Protein AF-A0A1U7WC46-F1 (afdb_monomer)

Radius of gyration: 17.68 Å; Cα contacts (8 Å, |Δi|>4): 169; chains: 1; bounding box: 45×24×46 Å

Solvent-accessible surface area (backbone atoms only — not comparable to full-atom values): 8248 Å² total; per-residue (Å²): 89,54,61,95,77,61,87,68,57,77,77,57,30,62,58,40,52,53,53,44,52,53,51,52,52,39,57,75,72,66,52,89,40,64,48,75,21,50,56,38,46,29,80,69,43,54,44,15,61,72,40,86,97,46,87,43,60,70,86,55,58,44,77,34,68,39,89,21,70,67,72,46,40,54,33,51,63,69,59,48,52,53,57,53,60,64,42,71,84,34,78,88,35,62,74,33,74,48,72,63,72,59,73,92,36,53,40,23,52,52,57,52,50,53,53,49,27,63,74,71,75,47,85,58,49,78,44,67,44,49,60,72,55,53,54,50,56,59,75,71,110

InterPro domains:
  IPR008030 NmrA-like domain [PF05368] (2-138)
  IPR036291 NAD(P)-binding domain superfamily [SSF51735] (6-136)
  IPR050608 NmrA-type oxidoreductase, Isoflavone reductase subfamily [PTHR43349] (1-139)

Foldseek 3Di:
DDLVPDDDDPPVVVVSVVVVVVVVVCVVVVHKDFAEDEWAECVPCVQQVVAPPGRHPDDAADEAEAPQAQWTFYDYPVVSVVVVVVLPPPPVRTVYYDYPHDPVRTDTSVRVQVVVCVVNVHHYHYHYDHPVRVVVVNVVD

Organism: Nicotiana sylvestris (NCBI:txid4096)

Nearest PDB structures (foldseek):
  2gas-assembly2_B  TM=9.900E-01  e=6.727E-17  Medicago sativa
  1qyc-assembly1_B  TM=9.797E-01  e=9.310E-17  Pinus taeda
  7csb-assembly1_D  TM=9.293E-01  e=3.136E-13  Arabidopsis thaliana
  7cse-assembly3_C  TM=9.352E-01  e=4.943E-13  Arabidopsis thaliana
  7csh-assembly1_A-2  TM=9.272E-01  e=8.870E-13  Arabidopsis thaliana

pLDDT: mean 96.05, std 4.16, range [59.84, 98.75]

Mean predicted aligned error: 3.06 Å

Structure (mmCIF, N/CA/C/O backbone):
data_AF-A0A1U7WC46-F1
#
_entry.id   AF-A0A1U7WC46-F1
#
loop_
_atom_site.group_PDB
_atom_site.id
_atom_site.type_symbol
_atom_site.label_atom_id
_atom_site.label_alt_id
_atom_site.label_comp_id
_atom_site.label_asym_id
_atom_site.label_entity_id
_atom_site.label_seq_id
_atom_site.pdbx_PDB_ins_code
_atom_site.Cartn_x
_atom_site.Cartn_y
_atom_site.Cartn_z
_atom_site.occupancy
_atom_site.B_iso_or_equiv
_atom_site.auth_seq_id
_atom_site.auth_comp_id
_atom_site.auth_asym_id
_atom_site.auth_atom_id
_atom_site.pdbx_PDB_model_num
ATOM 1 N N . MET A 1 1 ? 4.842 -0.725 -3.630 1.00 83.31 1 MET A N 1
ATOM 2 C CA . MET A 1 1 ? 5.738 0.242 -2.971 1.00 83.31 1 MET A CA 1
ATOM 3 C C . MET A 1 1 ? 6.842 0.642 -3.929 1.00 83.31 1 MET A C 1
ATOM 5 O O . MET A 1 1 ? 7.456 -0.218 -4.558 1.00 83.31 1 MET A O 1
ATOM 9 N N . ASP A 1 2 ? 7.081 1.941 -4.029 1.00 92.38 2 ASP A N 1
ATOM 10 C CA . ASP A 1 2 ? 8.172 2.510 -4.804 1.00 92.38 2 ASP A CA 1
ATOM 11 C C . ASP A 1 2 ? 9.426 2.657 -3.938 1.00 92.38 2 ASP A C 1
ATOM 13 O O . ASP A 1 2 ? 9.418 3.412 -2.968 1.00 92.38 2 ASP A O 1
ATOM 17 N N . VAL A 1 3 ? 10.482 1.918 -4.278 1.00 93.69 3 VAL A N 1
ATOM 18 C CA . VAL A 1 3 ? 11.708 1.834 -3.465 1.00 93.69 3 VAL A CA 1
ATOM 19 C C . VAL A 1 3 ? 12.454 3.162 -3.388 1.00 93.69 3 VAL A C 1
ATOM 21 O O . VAL A 1 3 ? 13.078 3.446 -2.377 1.00 93.69 3 VAL A O 1
ATOM 24 N N . ASP A 1 4 ? 12.319 4.009 -4.410 1.00 93.62 4 ASP A N 1
ATOM 25 C CA . ASP A 1 4 ? 12.987 5.312 -4.480 1.00 93.62 4 ASP A CA 1
ATOM 26 C C . ASP A 1 4 ? 12.273 6.388 -3.635 1.00 93.62 4 ASP A C 1
ATOM 28 O O . ASP A 1 4 ? 12.775 7.499 -3.470 1.00 93.62 4 ASP A O 1
ATOM 32 N N . LYS A 1 5 ? 11.077 6.077 -3.111 1.00 92.44 5 LYS A N 1
ATOM 33 C CA . LYS A 1 5 ? 10.247 6.976 -2.287 1.00 92.44 5 LYS A CA 1
ATOM 34 C C . LYS A 1 5 ? 9.957 6.421 -0.893 1.00 92.44 5 LYS A C 1
ATOM 36 O O . LYS A 1 5 ? 9.249 7.063 -0.120 1.00 92.44 5 LYS A O 1
ATOM 41 N N . ALA A 1 6 ? 10.434 5.218 -0.591 1.00 90.50 6 ALA A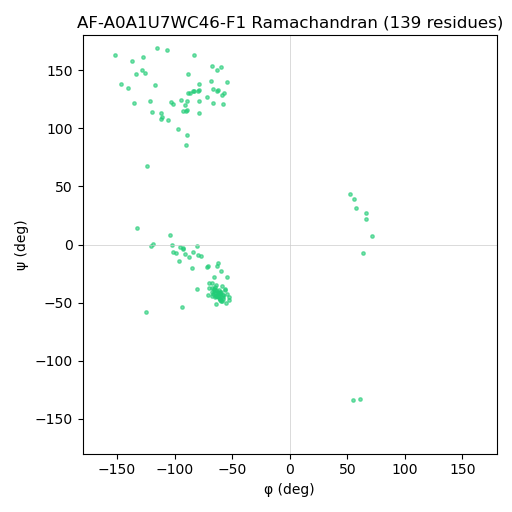 N 1
ATOM 42 C CA . ALA A 1 6 ? 10.155 4.551 0.667 1.00 90.50 6 ALA A CA 1
ATOM 43 C C . ALA A 1 6 ? 11.044 5.118 1.785 1.00 90.50 6 ALA A C 1
ATOM 45 O O . ALA A 1 6 ? 12.254 5.245 1.617 1.00 90.50 6 ALA A O 1
ATOM 46 N N . ASN A 1 7 ? 10.442 5.428 2.935 1.00 91.38 7 ASN A N 1
ATOM 47 C CA . ASN A 1 7 ? 11.168 5.712 4.171 1.00 91.38 7 ASN A CA 1
ATOM 48 C C . ASN A 1 7 ? 11.003 4.508 5.103 1.00 91.38 7 ASN A C 1
ATOM 50 O O . ASN A 1 7 ? 9.905 4.262 5.600 1.00 91.38 7 ASN A O 1
ATOM 54 N N . THR A 1 8 ? 12.061 3.716 5.269 1.00 93.31 8 THR A N 1
ATOM 55 C CA . THR A 1 8 ? 12.000 2.419 5.957 1.00 93.31 8 THR A CA 1
ATOM 56 C C . THR A 1 8 ? 13.128 2.248 6.956 1.00 93.31 8 THR A C 1
ATOM 58 O O . THR A 1 8 ? 14.256 2.667 6.703 1.00 93.31 8 THR A O 1
ATOM 61 N N . VAL A 1 9 ? 12.827 1.536 8.038 1.00 95.00 9 VAL A N 1
ATOM 62 C CA . VAL A 1 9 ? 13.789 1.060 9.039 1.00 95.00 9 VAL A CA 1
ATOM 63 C C . VAL A 1 9 ? 14.006 -0.449 8.895 1.00 95.00 9 VAL A C 1
ATOM 65 O O . VAL A 1 9 ? 13.274 -1.123 8.162 1.00 95.00 9 VAL A O 1
ATOM 68 N N . GLU A 1 10 ? 15.029 -0.992 9.551 1.00 94.69 10 GLU A N 1
ATOM 69 C CA . GLU A 1 10 ? 15.242 -2.443 9.581 1.00 94.69 10 GLU A CA 1
ATOM 70 C C . GLU A 1 10 ? 14.076 -3.167 10.282 1.00 94.69 10 GLU A C 1
ATOM 72 O O . GLU A 1 10 ? 13.430 -2.578 11.147 1.00 94.69 10 GLU A O 1
ATOM 77 N N . PRO A 1 11 ? 13.763 -4.420 9.899 1.00 93.25 11 PRO A N 1
ATOM 78 C CA . PRO A 1 11 ? 14.430 -5.230 8.867 1.00 93.25 11 PRO A CA 1
ATOM 79 C C . PRO A 1 11 ? 13.933 -4.958 7.433 1.00 93.25 11 PRO A C 1
ATOM 81 O O . PRO A 1 11 ? 14.457 -5.501 6.461 1.00 93.25 11 PRO A O 1
ATOM 84 N N . VAL A 1 12 ? 12.889 -4.136 7.272 1.00 94.19 12 VAL A N 1
ATOM 85 C CA . VAL A 1 12 ? 12.259 -3.881 5.964 1.00 94.19 12 VAL A CA 1
ATOM 86 C C . VAL A 1 12 ? 13.194 -3.116 5.031 1.00 94.19 12 VAL A C 1
ATOM 88 O O . VAL A 1 12 ? 13.178 -3.357 3.822 1.00 94.19 12 VAL A O 1
ATOM 91 N N . LYS A 1 13 ? 14.038 -2.236 5.577 1.00 95.25 13 LYS A N 1
ATOM 92 C CA . LYS A 1 13 ? 15.023 -1.472 4.810 1.00 95.25 13 LYS A CA 1
ATOM 93 C C . LYS A 1 13 ? 15.911 -2.370 3.947 1.00 95.25 13 LYS A C 1
ATOM 95 O O . LYS A 1 13 ? 16.006 -2.123 2.748 1.00 95.25 13 LYS A O 1
ATOM 100 N N . SER A 1 14 ? 16.460 -3.450 4.501 1.00 96.19 14 SER A N 1
ATOM 101 C CA . SER A 1 14 ? 17.276 -4.404 3.738 1.00 96.19 14 SER A CA 1
ATOM 102 C C . SER A 1 14 ? 16.539 -4.998 2.523 1.00 96.19 14 SER A C 1
ATOM 104 O O . SER A 1 14 ? 17.117 -5.151 1.445 1.00 96.19 14 SER A O 1
ATOM 106 N N . LEU A 1 15 ? 15.238 -5.289 2.654 1.00 94.88 15 LEU A N 1
ATOM 107 C CA . LEU A 1 15 ? 14.410 -5.801 1.551 1.00 94.88 15 LEU A CA 1
ATOM 108 C C . LEU A 1 15 ? 14.144 -4.736 0.476 1.00 94.88 15 LEU A C 1
ATOM 110 O O . LEU A 1 15 ? 14.101 -5.050 -0.718 1.00 94.88 15 LEU A O 1
ATOM 114 N N . VAL A 1 16 ? 13.944 -3.481 0.888 1.00 96.12 16 VAL A N 1
ATOM 115 C CA . VAL A 1 16 ? 13.763 -2.349 -0.032 1.00 96.12 16 VAL A CA 1
ATOM 116 C C . VAL A 1 16 ? 15.054 -2.065 -0.796 1.00 96.12 16 VAL A C 1
ATOM 118 O O . VAL A 1 16 ? 15.009 -1.939 -2.021 1.00 96.12 16 VAL A O 1
ATOM 121 N N . ASP A 1 17 ? 16.195 -2.060 -0.107 1.00 97.12 17 ASP A N 1
ATOM 122 C CA . ASP A 1 17 ? 17.512 -1.838 -0.705 1.00 97.12 17 ASP A CA 1
ATOM 123 C C . ASP A 1 17 ? 17.838 -2.927 -1.745 1.00 97.12 17 ASP A C 1
ATOM 125 O O . ASP A 1 17 ? 18.287 -2.613 -2.849 1.00 97.12 17 ASP A O 1
ATOM 129 N N . ALA A 1 18 ? 17.520 -4.196 -1.465 1.00 97.44 18 ALA A N 1
ATOM 130 C CA . ALA A 1 18 ? 17.689 -5.289 -2.427 1.00 97.44 18 ALA A CA 1
ATOM 131 C C . ALA A 1 18 ? 16.857 -5.083 -3.711 1.00 97.44 18 ALA A C 1
ATOM 133 O O . ALA A 1 18 ? 17.348 -5.282 -4.825 1.00 97.44 18 ALA A O 1
ATOM 134 N N . LYS A 1 19 ? 15.603 -4.625 -3.588 1.00 97.44 19 LYS A N 1
ATOM 135 C CA . LYS A 1 19 ? 14.774 -4.281 -4.757 1.00 97.44 19 LYS A CA 1
ATOM 136 C C . LYS A 1 19 ? 15.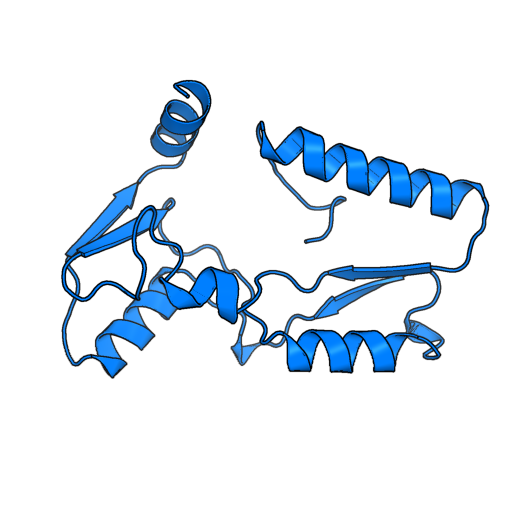331 -3.077 -5.520 1.00 97.44 19 LYS A C 1
ATOM 138 O O . LYS A 1 19 ? 15.288 -3.078 -6.749 1.00 97.44 19 LYS A O 1
ATOM 143 N N . ALA A 1 20 ? 15.855 -2.071 -4.822 1.00 97.75 20 ALA A N 1
ATOM 144 C CA . ALA A 1 20 ? 16.491 -0.915 -5.450 1.00 97.75 20 ALA A CA 1
ATOM 145 C C . ALA A 1 20 ? 17.729 -1.323 -6.263 1.00 97.75 20 ALA A C 1
ATOM 147 O O . ALA A 1 20 ? 17.881 -0.882 -7.401 1.00 97.75 20 ALA A O 1
ATOM 148 N N . GLN A 1 21 ? 18.560 -2.231 -5.743 1.00 98.25 21 GLN A N 1
ATOM 149 C CA . GLN A 1 21 ? 19.714 -2.774 -6.471 1.00 98.25 21 GLN A CA 1
ATOM 150 C C . GLN A 1 21 ? 19.305 -3.446 -7.789 1.00 98.25 21 GLN A C 1
ATOM 152 O O . GLN A 1 21 ? 19.923 -3.186 -8.821 1.00 98.25 21 GLN A O 1
ATOM 157 N N . ILE A 1 22 ? 18.223 -4.235 -7.790 1.00 98.38 22 ILE A N 1
ATOM 158 C CA . ILE A 1 22 ? 17.680 -4.843 -9.017 1.00 98.38 22 ILE A CA 1
ATOM 159 C C . ILE A 1 22 ? 17.260 -3.765 -10.024 1.00 98.38 22 ILE A C 1
ATOM 161 O O . ILE A 1 22 ? 17.567 -3.888 -11.213 1.00 98.38 22 ILE A O 1
ATOM 165 N N . ARG A 1 23 ? 16.601 -2.688 -9.569 1.00 98.31 23 ARG A N 1
ATOM 166 C CA . ARG A 1 23 ? 16.223 -1.577 -10.458 1.00 98.31 23 ARG A CA 1
ATOM 167 C C . ARG A 1 23 ? 17.442 -0.919 -11.099 1.00 98.31 23 ARG A C 1
ATOM 169 O O . ARG A 1 23 ? 17.470 -0.729 -12.309 1.00 98.31 23 ARG A O 1
ATOM 176 N N . ARG A 1 24 ? 18.473 -0.615 -10.303 1.00 98.56 24 ARG A N 1
ATOM 177 C CA . ARG A 1 24 ? 19.720 -0.014 -10.806 1.00 98.56 24 ARG A CA 1
ATOM 178 C C . ARG A 1 24 ? 20.434 -0.912 -11.812 1.00 98.56 24 ARG A C 1
ATOM 180 O O . ARG A 1 24 ? 20.893 -0.410 -12.830 1.00 98.56 24 ARG A O 1
ATOM 187 N N . ALA A 1 25 ? 20.496 -2.219 -11.558 1.00 98.75 25 ALA A N 1
ATOM 188 C CA . ALA A 1 25 ? 21.089 -3.169 -12.498 1.00 98.75 25 ALA A CA 1
ATOM 189 C C . ALA A 1 25 ? 20.299 -3.236 -13.817 1.00 98.75 25 ALA A C 1
ATOM 191 O O . ALA A 1 25 ? 20.887 -3.171 -14.889 1.00 98.75 25 ALA A O 1
ATOM 192 N N . THR A 1 26 ? 18.965 -3.282 -13.739 1.00 98.69 26 THR A N 1
ATOM 193 C CA . THR A 1 26 ? 18.078 -3.274 -14.918 1.00 98.69 26 THR A CA 1
ATOM 194 C C . THR A 1 26 ? 18.305 -2.026 -15.778 1.00 98.69 26 THR A C 1
ATOM 196 O O . THR A 1 26 ? 18.437 -2.119 -16.996 1.00 98.69 26 THR A O 1
ATOM 199 N N . GLU A 1 27 ? 18.395 -0.859 -15.135 1.00 98.50 27 GLU A N 1
ATOM 200 C CA . GLU A 1 27 ? 18.645 0.425 -15.795 1.00 98.50 27 GLU A CA 1
ATOM 201 C C . GLU A 1 27 ? 20.050 0.506 -16.411 1.00 98.50 27 GLU A C 1
ATOM 203 O O . GLU A 1 27 ? 20.190 0.975 -17.540 1.00 98.50 27 GLU A O 1
ATOM 208 N N . ALA A 1 28 ? 21.083 0.039 -15.700 1.00 98.62 28 ALA A N 1
ATOM 209 C CA . ALA A 1 28 ? 22.473 0.073 -16.162 1.00 98.62 28 ALA A CA 1
ATOM 210 C C . ALA A 1 28 ? 22.706 -0.791 -17.412 1.00 98.62 28 ALA A C 1
ATOM 212 O O . ALA A 1 28 ? 23.472 -0.403 -18.291 1.00 98.62 28 ALA A O 1
ATOM 213 N N . GLU A 1 29 ? 22.006 -1.921 -17.514 1.00 98.69 29 GLU A N 1
ATOM 214 C CA . GLU A 1 29 ? 22.049 -2.820 -18.674 1.00 98.69 29 GLU A CA 1
ATOM 215 C C . GLU A 1 29 ? 21.158 -2.348 -19.841 1.00 98.69 29 GLU A C 1
ATOM 217 O O . GLU A 1 29 ? 21.099 -2.991 -20.888 1.00 98.69 29 GLU A O 1
ATOM 222 N N . GLY A 1 30 ? 20.435 -1.231 -19.686 1.00 98.19 30 GLY A N 1
ATOM 223 C CA . GLY A 1 30 ? 19.549 -0.702 -20.725 1.00 98.19 30 GLY A CA 1
ATOM 224 C C . GLY A 1 30 ? 18.341 -1.596 -21.026 1.00 98.19 30 GLY A C 1
ATOM 225 O O . GLY A 1 30 ? 17.763 -1.498 -22.111 1.00 98.19 30 GLY A O 1
ATOM 226 N N . ILE A 1 31 ? 17.953 -2.468 -20.089 1.00 98.75 31 ILE A N 1
ATOM 227 C CA . ILE A 1 31 ? 16.816 -3.377 -20.250 1.00 98.75 31 ILE A CA 1
ATOM 228 C C . ILE A 1 31 ? 15.516 -2.559 -20.176 1.00 98.75 31 ILE A C 1
ATOM 230 O O . ILE A 1 31 ? 15.311 -1.845 -19.192 1.00 98.75 31 ILE A O 1
ATOM 234 N N . PRO A 1 32 ? 14.608 -2.664 -21.166 1.00 98.50 32 PRO A N 1
ATOM 235 C CA . PRO A 1 32 ? 13.291 -2.038 -21.093 1.00 98.50 32 PRO A CA 1
ATOM 236 C C . PRO A 1 32 ? 12.511 -2.508 -19.862 1.00 98.50 32 PRO A C 1
ATOM 238 O O . PRO A 1 32 ? 12.391 -3.711 -19.629 1.00 98.50 32 PRO A O 1
ATOM 241 N N . TYR A 1 33 ? 11.953 -1.576 -19.087 1.00 98.56 33 TYR A N 1
ATOM 242 C CA . TYR A 1 33 ? 11.278 -1.917 -17.833 1.00 98.56 33 TYR A CA 1
ATOM 243 C C . TYR A 1 33 ? 9.961 -1.178 -17.615 1.00 98.56 33 TYR A C 1
ATOM 245 O O . TYR A 1 33 ? 9.741 -0.066 -18.092 1.00 98.56 33 TYR A O 1
ATOM 253 N N . THR A 1 34 ? 9.124 -1.768 -16.767 1.00 98.62 34 THR A N 1
ATOM 254 C CA . THR A 1 34 ? 8.062 -1.070 -16.045 1.00 98.62 34 THR A CA 1
ATOM 255 C C . THR A 1 34 ? 8.089 -1.545 -14.600 1.00 98.62 34 THR A C 1
ATOM 257 O O . THR A 1 34 ? 7.942 -2.735 -14.327 1.00 98.62 34 THR A O 1
ATOM 260 N N . TYR A 1 35 ? 8.256 -0.628 -13.650 1.00 98.31 35 TYR A N 1
ATOM 261 C CA . TYR A 1 35 ? 8.150 -0.964 -12.232 1.00 98.31 35 TYR A CA 1
ATOM 262 C C . TYR A 1 35 ? 6.723 -0.729 -11.755 1.00 98.31 35 TYR A C 1
ATOM 264 O O . TYR A 1 35 ? 6.253 0.404 -11.721 1.00 98.31 35 TYR A O 1
ATOM 272 N N . VAL A 1 36 ? 6.023 -1.786 -11.358 1.00 98.00 36 VAL A N 1
ATOM 273 C CA . VAL A 1 36 ? 4.655 -1.662 -10.843 1.00 98.00 36 VAL A CA 1
ATOM 274 C C . VAL A 1 36 ? 4.692 -1.441 -9.331 1.00 98.00 36 VAL A C 1
ATOM 276 O O . VAL A 1 36 ? 5.114 -2.312 -8.572 1.00 98.00 36 VAL A O 1
ATOM 279 N N . SER A 1 37 ? 4.236 -0.273 -8.876 1.00 97.25 37 SER A N 1
ATOM 280 C CA . SER A 1 37 ? 3.920 -0.023 -7.470 1.00 97.25 37 SER A CA 1
ATOM 281 C C . SER A 1 37 ? 2.424 -0.216 -7.247 1.00 97.25 37 SER A C 1
ATOM 283 O O . SER A 1 37 ? 1.626 0.676 -7.531 1.00 97.25 37 SER A O 1
ATOM 285 N N . SER A 1 38 ? 2.066 -1.391 -6.729 1.00 95.81 38 SER A N 1
ATOM 286 C CA . SER A 1 38 ? 0.686 -1.816 -6.454 1.00 95.81 38 SER A CA 1
ATOM 287 C C . SER A 1 38 ? 0.190 -1.526 -5.031 1.00 95.81 38 SER A C 1
ATOM 289 O O . SER A 1 38 ? -0.966 -1.793 -4.729 1.00 95.81 38 SER A O 1
ATOM 291 N N . ASP A 1 39 ? 1.065 -0.998 -4.171 1.00 93.88 39 ASP A N 1
ATOM 292 C CA . ASP A 1 39 ? 0.811 -0.709 -2.751 1.00 93.88 39 ASP A CA 1
ATOM 293 C C . ASP A 1 39 ? 0.301 -1.917 -1.935 1.00 93.88 39 ASP A C 1
ATOM 295 O O . ASP A 1 39 ? 0.957 -2.962 -1.988 1.00 93.88 39 ASP A O 1
ATOM 299 N N . CYS A 1 40 ? -0.739 -1.780 -1.105 1.00 95.31 40 CYS A N 1
ATOM 300 C CA . CYS A 1 40 ? -1.202 -2.836 -0.198 1.00 95.31 40 CYS A CA 1
ATOM 301 C C . CYS A 1 40 ? -2.133 -3.820 -0.919 1.00 95.31 40 CYS A C 1
ATOM 303 O O . CYS A 1 40 ? -3.072 -3.396 -1.582 1.00 95.31 40 CYS A O 1
ATOM 305 N N . LEU A 1 41 ? -1.893 -5.123 -0.745 1.00 96.25 41 LEU A N 1
ATOM 306 C CA . LEU A 1 41 ? -2.781 -6.191 -1.218 1.00 96.25 41 LEU A CA 1
ATOM 307 C C . LEU A 1 41 ? -3.978 -6.349 -0.271 1.00 96.25 41 LEU A C 1
ATOM 309 O O . LEU A 1 41 ? -3.779 -6.597 0.923 1.00 96.25 41 LEU A O 1
ATOM 313 N N . ASP A 1 42 ? -5.198 -6.238 -0.780 1.00 93.25 42 ASP A N 1
ATOM 314 C CA . ASP A 1 42 ? -6.409 -6.285 0.047 1.00 93.25 42 ASP A CA 1
ATOM 315 C C . ASP A 1 42 ? -6.528 -7.590 0.835 1.00 93.25 42 ASP A C 1
ATOM 317 O O . ASP A 1 42 ? -6.703 -7.560 2.056 1.00 93.25 42 ASP A O 1
ATOM 321 N N . GLY A 1 43 ? -6.355 -8.736 0.174 1.00 93.56 43 GLY A N 1
ATOM 322 C CA . GLY A 1 43 ? -6.445 -10.054 0.799 1.00 93.56 43 GLY A CA 1
ATOM 323 C C . GLY A 1 43 ? -5.389 -10.310 1.875 1.00 93.56 43 GLY A C 1
ATOM 324 O O . GLY A 1 43 ? -5.584 -11.180 2.720 1.00 93.56 43 GLY A O 1
ATOM 325 N N . PHE A 1 44 ? -4.297 -9.542 1.899 1.00 93.25 44 PHE A N 1
ATOM 326 C CA . PHE A 1 44 ? -3.292 -9.616 2.959 1.00 93.25 44 PHE A CA 1
ATOM 327 C C . PHE A 1 44 ? -3.549 -8.593 4.071 1.00 93.25 44 PHE A C 1
ATOM 329 O O . PHE A 1 44 ? -3.640 -8.953 5.242 1.00 93.25 44 PHE A O 1
ATOM 336 N N . PHE A 1 45 ? -3.676 -7.311 3.720 1.00 94.19 45 PHE A N 1
ATOM 337 C CA . PHE A 1 45 ? -3.751 -6.224 4.700 1.00 94.19 45 PHE A CA 1
ATOM 338 C C . PHE A 1 45 ? -5.153 -6.063 5.302 1.00 94.19 45 PHE A C 1
ATOM 340 O O . PHE A 1 45 ? -5.283 -5.791 6.495 1.00 94.19 45 PHE A O 1
ATOM 347 N N . LEU A 1 46 ? -6.215 -6.233 4.510 1.00 94.88 46 LEU A N 1
ATOM 348 C CA . LEU A 1 46 ? -7.590 -6.049 4.984 1.00 94.88 46 LEU A CA 1
ATOM 349 C C . LEU A 1 46 ? -8.163 -7.300 5.650 1.00 94.88 46 LEU A C 1
ATOM 351 O O . LEU A 1 46 ? -9.080 -7.171 6.461 1.00 94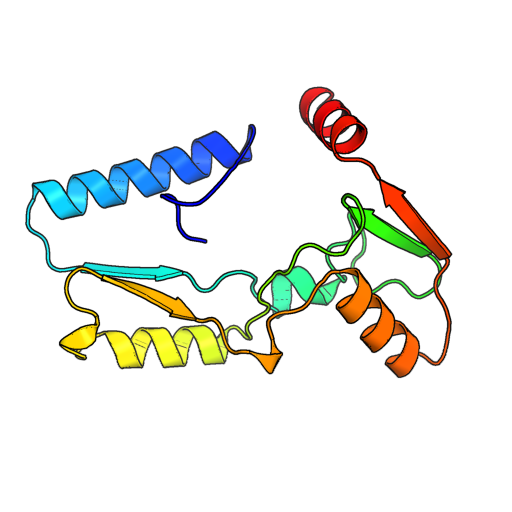.88 46 LEU A O 1
ATOM 355 N N . ALA A 1 47 ? -7.597 -8.484 5.389 1.00 95.25 47 ALA A N 1
ATOM 356 C CA . ALA A 1 47 ? -8.054 -9.746 5.976 1.00 95.25 47 ALA A CA 1
ATOM 357 C C . ALA A 1 47 ? -8.103 -9.734 7.511 1.00 95.25 47 ALA A C 1
ATOM 359 O O . ALA A 1 47 ? -8.931 -10.422 8.097 1.00 95.25 47 ALA A O 1
ATOM 360 N N . ASN A 1 48 ? -7.271 -8.926 8.167 1.00 95.69 48 ASN A N 1
ATOM 361 C CA . ASN A 1 48 ? -7.320 -8.710 9.612 1.00 95.69 48 ASN A CA 1
ATOM 362 C C . ASN A 1 48 ? -7.252 -7.227 10.019 1.00 95.69 48 ASN A C 1
ATOM 364 O O . ASN A 1 48 ? -7.028 -6.930 11.190 1.00 95.69 48 ASN A O 1
ATOM 368 N N . LEU A 1 49 ? -7.445 -6.297 9.074 1.00 95.50 49 LEU A N 1
ATOM 369 C CA . LEU A 1 49 ? -7.227 -4.851 9.250 1.00 95.50 49 LEU A CA 1
ATOM 370 C C . LEU A 1 49 ? -5.842 -4.500 9.812 1.00 95.50 49 LEU A C 1
ATOM 372 O O . LEU A 1 49 ? -5.713 -3.641 10.686 1.00 95.50 49 LEU A O 1
ATOM 376 N N . VAL A 1 50 ? -4.802 -5.160 9.301 1.00 93.88 50 VAL A N 1
ATOM 377 C CA . VAL A 1 50 ? -3.394 -4.909 9.647 1.00 93.88 50 VAL A CA 1
ATOM 378 C C . VAL A 1 50 ? -3.129 -5.052 11.152 1.00 93.88 50 VAL A C 1
ATOM 380 O O . VAL A 1 50 ? -2.293 -4.357 11.725 1.00 93.88 50 VAL A O 1
ATOM 383 N N . GLN A 1 51 ? -3.876 -5.933 11.819 1.00 95.69 51 GLN A N 1
ATOM 384 C CA . GLN A 1 51 ? -3.740 -6.156 13.253 1.00 95.69 51 GLN A CA 1
ATOM 385 C C . GLN A 1 51 ? -2.796 -7.330 13.526 1.00 95.69 51 GLN A C 1
ATOM 387 O O . GLN A 1 51 ? -3.050 -8.434 13.034 1.00 95.69 51 GLN A O 1
ATOM 392 N N . PRO A 1 52 ? -1.727 -7.134 14.319 1.00 88.69 52 PRO A N 1
ATOM 393 C CA . PRO A 1 52 ? -0.849 -8.226 14.725 1.00 88.69 52 PRO A CA 1
ATOM 394 C C . PRO A 1 52 ? -1.643 -9.359 15.384 1.00 88.69 52 PRO A C 1
ATOM 396 O O . PRO A 1 52 ? -2.569 -9.099 16.150 1.00 88.69 52 PRO A O 1
ATOM 399 N N . GLU A 1 53 ? -1.285 -10.608 15.071 1.00 88.31 53 GLU A N 1
ATOM 400 C CA . GLU A 1 53 ? -1.855 -11.842 15.651 1.00 88.31 53 GLU A CA 1
ATOM 401 C C . GLU A 1 53 ? -3.354 -12.095 15.386 1.00 88.31 53 GLU A C 1
ATOM 403 O O . GLU A 1 53 ? -3.861 -13.180 15.671 1.00 88.31 53 GLU A O 1
ATOM 408 N N . ALA A 1 54 ? -4.075 -11.142 14.794 1.00 93.81 54 ALA A N 1
ATOM 409 C CA . ALA A 1 54 ? -5.470 -11.316 14.426 1.00 93.81 54 ALA A CA 1
ATOM 410 C C . ALA A 1 54 ? -5.601 -12.123 13.127 1.00 93.81 54 ALA A C 1
ATOM 412 O O . ALA A 1 54 ? -4.895 -11.883 12.147 1.00 93.81 54 ALA A O 1
ATOM 413 N N . THR A 1 55 ? -6.561 -13.046 13.092 1.00 93.44 55 THR A N 1
ATOM 414 C CA . THR A 1 55 ? -6.902 -13.844 11.899 1.00 93.44 55 THR A CA 1
ATOM 415 C C . THR A 1 55 ? -8.112 -13.303 11.133 1.00 93.44 55 THR A C 1
ATOM 417 O O . THR A 1 55 ? -8.428 -13.799 10.056 1.00 93.44 55 THR A O 1
ATOM 420 N N . ALA A 1 56 ? -8.797 -12.303 11.690 1.00 95.69 56 ALA A N 1
ATOM 421 C CA . ALA A 1 56 ? -9.957 -11.635 11.111 1.00 95.69 56 ALA A CA 1
ATOM 422 C C . ALA A 1 56 ? -10.027 -10.182 11.616 1.00 95.69 56 ALA A C 1
ATOM 424 O O . ALA A 1 56 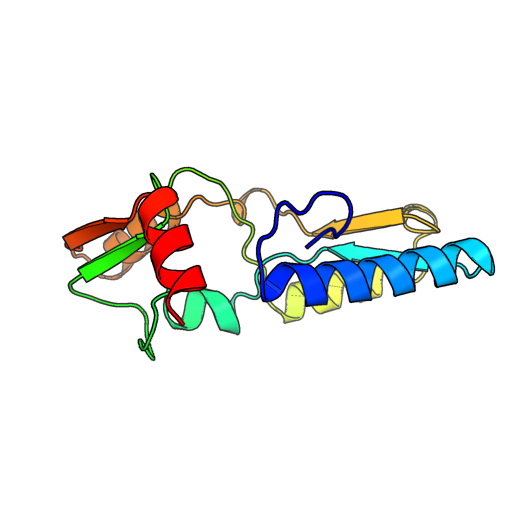? -9.407 -9.870 12.640 1.00 95.69 56 ALA A O 1
ATOM 425 N N . PRO A 1 57 ? -10.790 -9.287 10.959 1.00 96.81 57 PRO A N 1
ATOM 426 C CA . PRO A 1 57 ? -10.941 -7.910 11.412 1.00 96.81 57 PRO A CA 1
ATOM 427 C C . PRO A 1 57 ? -11.511 -7.854 12.840 1.00 96.81 57 PRO A C 1
ATOM 429 O O . PRO A 1 57 ? -12.548 -8.477 13.110 1.00 96.81 57 PRO A O 1
ATOM 432 N N . PRO A 1 58 ? -10.877 -7.122 13.774 1.00 96.38 58 PRO A N 1
ATOM 433 C CA . PRO A 1 58 ? -11.305 -7.113 15.166 1.00 96.38 58 PRO A CA 1
ATOM 434 C C . PRO A 1 58 ? -12.674 -6.447 15.342 1.00 96.38 58 PRO A C 1
ATOM 436 O O . PRO A 1 58 ? -13.078 -5.576 14.570 1.00 96.38 58 PRO A O 1
ATOM 439 N N . ARG A 1 59 ? -13.395 -6.840 16.398 1.00 97.38 59 ARG A N 1
ATOM 440 C CA . ARG A 1 59 ? -14.751 -6.341 16.703 1.00 97.38 59 ARG A CA 1
ATOM 441 C C . ARG A 1 59 ? -14.867 -5.623 18.051 1.00 97.38 59 ARG A C 1
ATOM 443 O O . ARG A 1 59 ? -15.959 -5.175 18.402 1.00 97.38 59 ARG A O 1
ATOM 450 N N . ASP A 1 60 ? -13.767 -5.511 18.794 1.00 96.81 60 ASP A N 1
ATOM 451 C CA . ASP A 1 60 ? -13.733 -4.895 20.128 1.00 96.81 60 ASP A CA 1
ATOM 452 C C . ASP A 1 60 ? -12.710 -3.763 20.218 1.00 96.81 60 ASP A C 1
ATOM 454 O O . ASP A 1 60 ? -13.086 -2.623 20.480 1.00 96.81 60 ASP A O 1
ATOM 458 N N . LYS A 1 61 ? -11.438 -4.067 19.943 1.00 97.25 61 LYS A N 1
ATOM 459 C CA . LYS A 1 61 ? -10.313 -3.128 20.015 1.00 97.25 61 LYS A CA 1
ATOM 460 C C . LYS A 1 61 ? -9.504 -3.128 18.724 1.00 97.25 61 LYS A C 1
ATOM 462 O O . LYS A 1 61 ? -9.415 -4.161 18.064 1.00 97.25 61 LYS A O 1
ATOM 467 N N . ILE A 1 62 ? -8.895 -1.999 18.389 1.00 97.94 62 ILE A N 1
ATOM 468 C CA . ILE A 1 62 ? -8.042 -1.856 17.211 1.00 97.94 62 ILE A CA 1
ATOM 469 C C . ILE A 1 62 ? -6.828 -0.983 17.519 1.00 97.94 62 ILE A C 1
ATOM 471 O O . ILE A 1 62 ? -6.943 0.068 18.151 1.00 9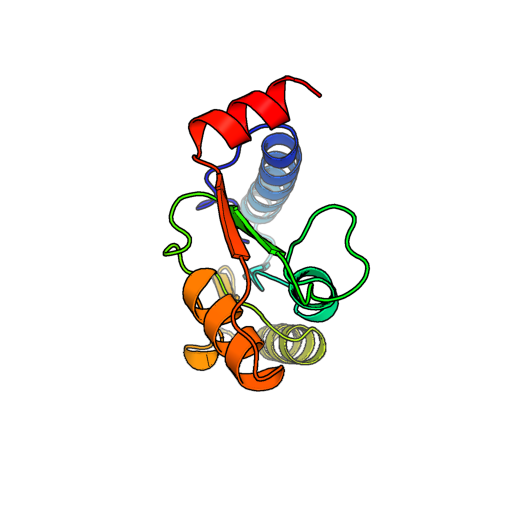7.94 62 ILE A O 1
ATOM 475 N N . ILE A 1 63 ? -5.663 -1.440 17.074 1.00 97.62 63 ILE A N 1
ATOM 476 C CA . ILE A 1 63 ? -4.401 -0.717 17.156 1.00 97.62 63 ILE A CA 1
ATOM 477 C C . ILE A 1 63 ? -4.261 0.150 15.907 1.00 97.62 63 ILE A C 1
ATOM 479 O O . ILE A 1 63 ? -4.427 -0.330 14.784 1.00 97.62 63 ILE A O 1
ATOM 483 N N . ILE A 1 64 ? -3.941 1.425 16.113 1.00 97.75 64 ILE A N 1
ATOM 484 C CA . ILE A 1 64 ? -3.749 2.420 15.063 1.00 97.75 64 ILE A CA 1
ATOM 485 C C . ILE A 1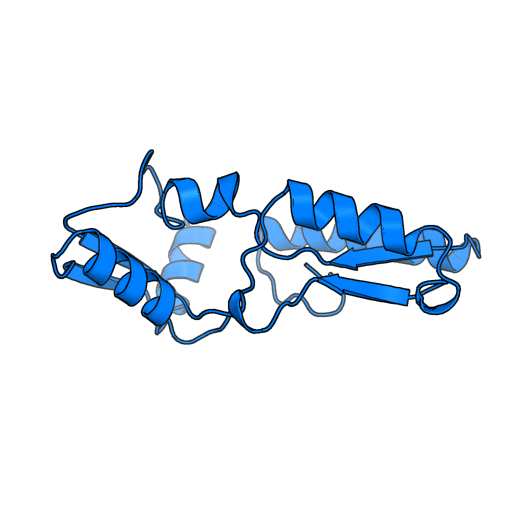 64 ? -2.307 2.944 15.152 1.00 97.75 64 ILE A C 1
ATOM 487 O O . ILE A 1 64 ? -1.948 3.579 16.146 1.00 97.75 64 ILE A O 1
ATOM 491 N N . PRO A 1 65 ? -1.461 2.688 14.140 1.00 95.81 65 PRO A N 1
ATOM 492 C CA . PRO A 1 65 ? -0.111 3.239 14.093 1.00 95.81 65 PRO A CA 1
ATOM 493 C C . PRO A 1 65 ? -0.114 4.767 13.930 1.00 95.81 65 PRO A C 1
ATOM 495 O O . PRO A 1 65 ? -0.812 5.310 13.069 1.00 95.81 65 PRO A O 1
ATOM 498 N N . GLY A 1 66 ? 0.703 5.459 14.724 1.00 96.69 66 GLY A N 1
ATOM 499 C CA . GLY A 1 66 ? 0.804 6.916 14.720 1.00 96.69 66 GLY A CA 1
ATOM 500 C C . GLY A 1 66 ? -0.520 7.584 15.087 1.00 96.69 66 GLY A C 1
ATOM 501 O O . GLY A 1 66 ? -1.174 7.201 16.053 1.00 96.69 66 GLY A O 1
ATOM 502 N N . ASP A 1 67 ? -0.918 8.588 14.306 1.00 97.06 67 ASP A N 1
ATOM 503 C CA . ASP A 1 67 ? -2.200 9.290 14.449 1.00 97.06 67 ASP A CA 1
ATOM 504 C C . ASP A 1 67 ? -3.322 8.702 13.567 1.00 97.06 67 ASP A C 1
ATOM 506 O O . ASP A 1 67 ? -4.465 9.162 13.612 1.00 97.06 67 ASP A O 1
ATOM 510 N N . GLY A 1 68 ? -3.002 7.698 12.742 1.00 97.56 68 GLY A N 1
ATOM 511 C CA . GLY A 1 68 ? -3.931 7.051 11.817 1.00 97.56 68 GLY A CA 1
ATOM 512 C C . GLY A 1 68 ? -4.359 7.878 10.600 1.00 97.56 68 GLY A C 1
ATOM 513 O O . GLY A 1 68 ? -5.248 7.427 9.873 1.00 97.56 68 GLY A O 1
ATOM 514 N N . ASN A 1 69 ? -3.773 9.056 10.348 1.00 98.06 69 ASN A N 1
ATOM 515 C CA . ASN A 1 69 ? -4.201 9.965 9.271 1.00 98.06 69 ASN A CA 1
ATOM 516 C C . ASN A 1 69 ? -3.390 9.833 7.975 1.00 98.06 69 ASN A C 1
ATOM 518 O O . ASN A 1 69 ? -3.828 10.312 6.924 1.00 98.06 69 ASN A O 1
ATOM 522 N N . VAL A 1 70 ? -2.241 9.156 8.018 1.00 95.75 70 VAL A N 1
ATOM 523 C CA . VAL A 1 70 ? -1.447 8.852 6.820 1.00 95.75 70 VAL A CA 1
ATOM 524 C C . VAL A 1 70 ? -2.253 7.962 5.872 1.00 95.75 70 VAL A C 1
ATOM 526 O O . VAL A 1 70 ? -2.863 6.976 6.282 1.00 95.75 70 VAL A O 1
ATOM 529 N N . LYS A 1 71 ? -2.260 8.327 4.587 1.00 96.19 71 LYS A N 1
ATOM 530 C CA . LYS A 1 71 ? -2.981 7.608 3.533 1.00 96.19 71 LYS A CA 1
ATOM 531 C C . LYS A 1 71 ? -2.160 6.432 3.004 1.00 96.19 71 LYS A C 1
ATOM 533 O O . LYS A 1 71 ? -1.014 6.617 2.599 1.00 96.19 71 LYS A O 1
ATOM 538 N N . ALA A 1 72 ? -2.795 5.273 2.906 1.00 94.88 72 ALA A N 1
ATOM 539 C CA . ALA A 1 72 ? -2.328 4.098 2.181 1.00 94.88 72 ALA A CA 1
ATOM 540 C C . ALA A 1 72 ? -3.282 3.785 1.015 1.00 94.88 72 ALA A C 1
ATOM 542 O O . ALA A 1 72 ? -4.349 4.388 0.897 1.00 94.88 72 ALA A O 1
ATOM 543 N N . VAL A 1 73 ? -2.877 2.879 0.127 1.00 96.75 73 VAL A N 1
ATOM 544 C CA . VAL A 1 73 ? -3.681 2.435 -1.018 1.00 96.75 73 VAL A CA 1
ATOM 545 C C . VAL A 1 73 ? -3.866 0.933 -0.908 1.00 96.75 73 VAL A C 1
ATOM 547 O O . VAL A 1 73 ? -2.875 0.211 -0.836 1.00 96.75 73 VAL A O 1
ATOM 550 N N . PHE A 1 74 ? -5.119 0.495 -0.900 1.00 96.44 74 PHE A N 1
ATOM 551 C CA . PHE A 1 74 ? -5.525 -0.899 -0.746 1.00 96.44 74 PHE A CA 1
ATOM 552 C C . PHE A 1 74 ? -6.119 -1.379 -2.072 1.00 96.44 74 PHE A C 1
ATOM 554 O O . PHE A 1 74 ? -7.152 -0.867 -2.496 1.00 96.44 74 PHE A O 1
ATOM 561 N N . ASN A 1 75 ? -5.425 -2.259 -2.786 1.00 97.44 75 ASN A N 1
ATOM 562 C CA . ASN A 1 75 ? -5.880 -2.766 -4.073 1.00 97.44 75 ASN A CA 1
ATOM 563 C C . ASN A 1 75 ? -6.116 -4.273 -4.015 1.00 97.44 75 ASN A C 1
ATOM 565 O O . ASN A 1 75 ? -5.283 -5.036 -3.516 1.00 97.44 75 ASN A O 1
ATOM 569 N N . GLU A 1 76 ? -7.219 -4.691 -4.622 1.00 97.31 76 GLU A N 1
ATOM 570 C CA . GLU A 1 76 ? -7.545 -6.093 -4.823 1.00 97.31 76 GLU A CA 1
ATOM 571 C C . GLU A 1 76 ? -6.569 -6.722 -5.838 1.00 97.31 76 GLU A C 1
ATOM 573 O O . GLU A 1 76 ? -6.113 -6.094 -6.803 1.00 97.31 76 GLU A O 1
ATOM 578 N N . GLU A 1 77 ? -6.163 -7.960 -5.569 1.00 97.81 77 GLU A N 1
ATOM 579 C CA . GLU A 1 77 ? -5.082 -8.647 -6.269 1.00 97.81 77 GLU A CA 1
ATOM 580 C C . GLU A 1 77 ? -5.378 -8.908 -7.755 1.00 97.81 77 GLU A C 1
ATOM 582 O O . GLU A 1 77 ? -4.472 -8.800 -8.593 1.00 97.81 77 GLU A O 1
ATOM 587 N N . HIS A 1 78 ? -6.626 -9.221 -8.112 1.00 98.12 78 HIS A N 1
ATOM 588 C CA . HIS A 1 78 ? -7.050 -9.370 -9.502 1.00 98.12 78 HIS A CA 1
ATOM 589 C C . HIS A 1 78 ? -6.985 -8.041 -10.271 1.00 98.12 78 HIS A C 1
ATOM 591 O O . HIS A 1 78 ? -6.527 -8.018 -11.423 1.00 98.12 78 HIS A O 1
ATOM 597 N N . ASP A 1 79 ? -7.345 -6.922 -9.643 1.00 97.75 79 ASP A N 1
ATOM 598 C CA . ASP A 1 79 ? -7.183 -5.591 -10.236 1.00 97.75 79 ASP A CA 1
ATOM 599 C C . ASP A 1 79 ? -5.703 -5.239 -10.446 1.00 97.75 79 ASP A C 1
ATOM 601 O O . ASP A 1 79 ? -5.334 -4.748 -11.520 1.00 97.75 79 ASP A O 1
ATOM 605 N N . ILE A 1 80 ? -4.827 -5.552 -9.483 1.00 98.19 80 ILE A N 1
ATOM 606 C CA . ILE A 1 80 ? -3.372 -5.384 -9.647 1.00 98.19 80 ILE A CA 1
ATOM 607 C C . ILE A 1 80 ? -2.890 -6.145 -10.885 1.00 98.19 80 ILE A C 1
ATOM 609 O O . ILE A 1 80 ? -2.243 -5.553 -11.751 1.00 98.19 80 ILE A O 1
ATOM 613 N N . GLY A 1 81 ? -3.254 -7.425 -11.009 1.00 98.25 81 GLY A N 1
ATOM 614 C CA . GLY A 1 81 ? -2.905 -8.241 -12.173 1.00 98.25 81 GLY A CA 1
ATOM 615 C C . GLY A 1 81 ? -3.414 -7.637 -13.485 1.00 98.25 81 GLY A C 1
ATOM 616 O O . GLY A 1 81 ? -2.666 -7.534 -14.460 1.00 98.25 81 GLY A O 1
ATOM 617 N N . THR A 1 82 ? -4.656 -7.154 -13.496 1.00 98.50 82 THR A N 1
ATOM 618 C CA . THR A 1 82 ? -5.264 -6.510 -14.667 1.00 98.50 82 THR A CA 1
ATOM 619 C C . THR A 1 82 ? -4.483 -5.274 -15.115 1.00 98.50 82 THR A C 1
ATOM 621 O O . THR A 1 82 ? -4.184 -5.126 -16.304 1.00 98.50 82 THR A O 1
ATOM 624 N N . TYR A 1 83 ? -4.135 -4.376 -14.191 1.00 98.06 83 TYR A N 1
ATOM 625 C CA . TYR A 1 83 ? -3.371 -3.169 -14.517 1.00 98.06 83 TYR A CA 1
ATOM 626 C C . TYR A 1 83 ? -1.920 -3.474 -14.894 1.00 98.06 83 TYR A C 1
ATOM 628 O O . TYR A 1 83 ? -1.385 -2.807 -15.779 1.00 98.06 83 TYR A O 1
ATOM 636 N N . THR A 1 84 ? -1.303 -4.497 -14.297 1.00 98.50 84 THR A N 1
ATOM 637 C CA . THR A 1 84 ? 0.024 -4.974 -14.700 1.00 98.50 84 THR A CA 1
ATOM 638 C C . THR A 1 84 ? 0.025 -5.457 -16.148 1.00 98.50 84 THR A C 1
ATOM 640 O O . THR A 1 84 ? 0.878 -5.027 -16.917 1.00 98.50 84 THR A O 1
ATOM 643 N N . ILE A 1 85 ? -0.943 -6.284 -16.559 1.00 98.62 85 ILE A N 1
ATOM 644 C CA . ILE A 1 85 ? -1.012 -6.785 -17.944 1.00 98.62 85 ILE A CA 1
ATOM 645 C C . ILE A 1 85 ? -1.294 -5.658 -18.939 1.00 98.62 85 ILE A C 1
ATOM 647 O O . ILE A 1 85 ? -0.655 -5.586 -19.986 1.00 98.62 85 ILE A O 1
ATOM 651 N N . LYS A 1 86 ? -2.187 -4.721 -18.599 1.00 98.31 86 LYS A N 1
ATOM 652 C CA . LYS A 1 86 ? -2.451 -3.539 -19.439 1.00 98.31 86 LYS A CA 1
ATOM 653 C C . LYS A 1 86 ? -1.217 -2.662 -19.661 1.00 98.31 86 LYS A C 1
ATOM 655 O O . LYS A 1 86 ? -1.196 -1.905 -20.624 1.00 98.31 86 LYS A O 1
ATOM 660 N N . ALA A 1 87 ? -0.226 -2.740 -18.777 1.00 98.44 87 ALA A N 1
ATOM 661 C CA . ALA A 1 87 ? 0.988 -1.942 -18.841 1.00 98.44 87 ALA A CA 1
ATOM 662 C C . ALA A 1 87 ? 2.105 -2.564 -19.688 1.00 98.44 87 ALA A C 1
ATOM 664 O O . ALA A 1 87 ? 3.090 -1.876 -19.925 1.00 98.44 87 ALA A O 1
ATOM 665 N N . VAL A 1 88 ? 1.990 -3.829 -20.110 1.00 98.25 88 VAL A N 1
ATOM 666 C CA . VAL A 1 88 ? 3.083 -4.552 -20.788 1.00 98.25 88 VAL A CA 1
ATOM 667 C C . VAL A 1 88 ? 3.433 -3.917 -22.134 1.00 98.25 88 VAL A C 1
ATOM 669 O O . VAL A 1 88 ? 4.591 -3.585 -22.367 1.00 98.25 88 VAL A O 1
ATOM 672 N N . ASP A 1 89 ? 2.428 -3.697 -22.983 1.00 97.94 89 ASP A N 1
ATOM 673 C CA . ASP A 1 8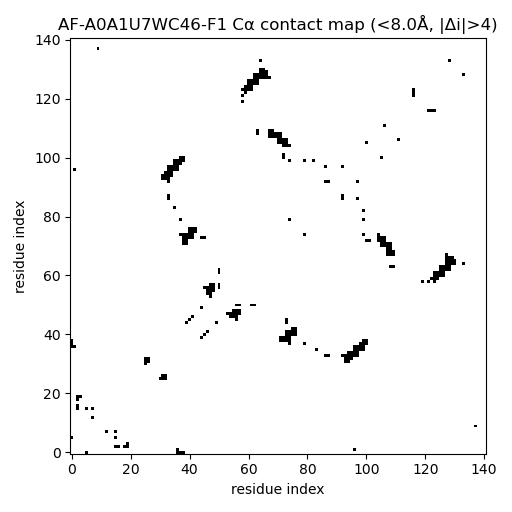9 ? 2.610 -3.165 -24.342 1.00 97.94 89 ASP A CA 1
ATOM 674 C C . ASP A 1 89 ? 2.216 -1.682 -24.465 1.00 97.94 89 ASP A C 1
ATOM 676 O O . ASP A 1 89 ? 2.147 -1.131 -25.565 1.00 97.94 89 ASP A O 1
ATOM 680 N N . ASP A 1 90 ? 1.924 -1.013 -23.346 1.00 98.56 90 ASP A N 1
ATOM 681 C CA . ASP A 1 90 ? 1.588 0.409 -23.349 1.00 98.56 90 ASP A CA 1
ATOM 682 C C . ASP A 1 90 ? 2.873 1.249 -23.456 1.00 98.56 90 ASP A C 1
ATOM 684 O O . ASP A 1 90 ? 3.652 1.310 -22.507 1.00 98.56 90 ASP A O 1
ATOM 688 N N . PRO A 1 91 ? 3.118 1.985 -24.554 1.00 98.25 91 PRO A N 1
ATOM 689 C CA . PRO A 1 91 ? 4.347 2.766 -24.690 1.00 98.25 91 PRO A CA 1
ATOM 690 C C . PRO A 1 91 ? 4.486 3.866 -23.624 1.00 98.25 91 PRO A C 1
ATOM 692 O O . PRO A 1 91 ? 5.581 4.386 -23.413 1.00 98.25 91 PRO A O 1
ATOM 695 N N . ARG A 1 92 ? 3.403 4.232 -22.922 1.00 98.50 92 ARG A N 1
ATOM 696 C CA . ARG A 1 92 ? 3.428 5.228 -21.839 1.00 98.50 92 ARG A CA 1
ATOM 697 C C . ARG A 1 92 ? 4.108 4.713 -20.568 1.00 98.50 92 ARG A C 1
ATOM 699 O O . ARG A 1 92 ? 4.488 5.529 -19.728 1.00 98.50 92 ARG A O 1
ATOM 706 N N . THR A 1 93 ? 4.244 3.398 -20.406 1.00 98.62 93 THR A N 1
ATOM 707 C CA . THR A 1 93 ? 4.840 2.756 -19.220 1.00 98.62 93 THR A CA 1
ATOM 708 C C . THR A 1 93 ? 6.284 2.304 -19.455 1.00 98.62 93 THR A C 1
ATOM 710 O O . THR A 1 93 ? 6.960 1.921 -18.494 1.00 98.62 93 THR A O 1
ATOM 713 N N . LEU A 1 94 ? 6.781 2.407 -20.694 1.00 98.69 94 LEU A N 1
ATOM 714 C CA . LEU A 1 94 ? 8.161 2.091 -21.052 1.00 98.69 94 LEU A CA 1
ATOM 715 C C . LEU A 1 94 ? 9.148 2.946 -20.247 1.00 98.69 94 LEU A C 1
ATOM 717 O O . LEU A 1 94 ? 9.150 4.177 -20.324 1.00 98.69 94 LEU A O 1
ATOM 721 N N . ASN A 1 95 ? 10.019 2.270 -19.501 1.00 98.50 95 ASN A N 1
ATOM 722 C CA . ASN A 1 95 ? 11.019 2.843 -18.604 1.00 98.50 95 ASN A CA 1
ATOM 723 C C . ASN A 1 95 ? 10.400 3.778 -17.549 1.00 98.50 95 ASN A C 1
ATOM 725 O O . ASN A 1 95 ? 10.943 4.842 -17.231 1.00 98.50 95 ASN A O 1
ATOM 729 N N . LYS A 1 96 ? 9.227 3.404 -17.015 1.00 98.31 96 LYS A N 1
ATOM 730 C CA . LYS A 1 96 ? 8.498 4.152 -15.978 1.00 98.31 96 LYS A CA 1
ATOM 731 C C . LYS A 1 96 ? 8.137 3.290 -14.774 1.00 98.31 96 LYS A C 1
ATOM 733 O O . LYS A 1 96 ? 8.057 2.066 -14.839 1.00 98.31 96 LYS A O 1
ATOM 738 N N . THR A 1 97 ? 7.839 3.977 -13.675 1.00 98.19 97 THR A N 1
ATOM 739 C CA . THR A 1 97 ? 7.113 3.400 -12.544 1.00 98.19 97 THR A CA 1
ATOM 740 C C . THR A 1 97 ? 5.617 3.644 -12.739 1.00 98.19 97 THR A C 1
ATOM 742 O O . THR A 1 97 ? 5.184 4.795 -12.821 1.00 98.19 97 THR A O 1
ATOM 745 N N . LEU A 1 98 ? 4.827 2.574 -12.804 1.00 97.94 98 LEU A N 1
ATOM 746 C CA . LEU A 1 98 ? 3.368 2.626 -12.801 1.00 97.94 98 LEU A CA 1
ATOM 747 C C . LEU A 1 98 ? 2.863 2.579 -11.356 1.00 97.94 98 LEU A C 1
ATOM 749 O O . LEU A 1 98 ? 3.148 1.626 -10.634 1.00 97.94 98 LEU A O 1
ATOM 753 N N . TYR A 1 99 ? 2.074 3.572 -10.950 1.00 97.50 99 TYR A N 1
ATOM 754 C CA . TYR A 1 99 ? 1.401 3.578 -9.650 1.00 97.50 99 TYR A CA 1
ATOM 755 C C . TYR A 1 99 ? -0.062 3.188 -9.824 1.00 97.50 99 TYR A C 1
ATOM 757 O O . TYR A 1 99 ? -0.814 3.883 -10.510 1.00 97.50 99 TYR A O 1
ATOM 765 N N . ILE A 1 100 ? -0.481 2.111 -9.167 1.00 97.25 100 ILE A N 1
ATOM 766 C CA . ILE A 1 100 ? -1.888 1.716 -9.111 1.00 97.25 100 ILE A CA 1
ATOM 767 C C . ILE A 1 100 ? -2.493 2.404 -7.888 1.00 97.25 100 ILE A C 1
ATOM 769 O O . ILE A 1 100 ? -2.498 1.862 -6.790 1.00 97.25 100 ILE A O 1
ATOM 773 N N . LYS A 1 101 ? -2.938 3.652 -8.076 1.00 96.25 101 LYS A N 1
ATOM 774 C CA . LYS A 1 101 ? -3.450 4.513 -6.998 1.00 96.25 101 LYS A CA 1
ATOM 775 C C . LYS A 1 101 ? -4.869 5.020 -7.281 1.00 96.25 101 LYS A C 1
ATOM 777 O O . LYS A 1 101 ? -5.056 6.213 -7.536 1.00 96.25 101 LYS A O 1
ATOM 782 N N . PRO A 1 102 ? -5.883 4.137 -7.283 1.00 96.19 102 PRO A N 1
ATOM 783 C CA . PRO A 1 102 ? -7.262 4.566 -7.452 1.00 96.19 102 PRO A CA 1
ATOM 784 C C . PRO A 1 102 ? -7.695 5.467 -6.275 1.00 96.19 102 PRO A C 1
ATOM 786 O O . PRO A 1 102 ? -7.481 5.112 -5.112 1.00 96.19 102 PRO A O 1
ATOM 789 N N . PRO A 1 103 ? -8.331 6.630 -6.532 1.00 95.38 103 PRO A N 1
ATOM 790 C CA . PRO A 1 103 ? -8.671 7.587 -5.475 1.00 95.38 103 PRO A CA 1
ATOM 791 C C . PRO A 1 103 ? -9.581 7.024 -4.378 1.00 95.38 103 PRO A C 1
ATOM 793 O O . PRO A 1 103 ? -9.416 7.369 -3.214 1.00 95.38 103 PRO A O 1
ATOM 796 N N . LYS A 1 104 ? -10.519 6.136 -4.733 1.00 96.06 104 LYS A N 1
ATOM 797 C CA . LYS A 1 104 ? -11.470 5.532 -3.781 1.00 96.06 104 LYS A CA 1
ATOM 798 C C . LYS A 1 104 ? -10.829 4.526 -2.825 1.00 96.06 104 LYS A C 1
ATOM 800 O O . LYS A 1 104 ? -11.403 4.249 -1.781 1.00 96.06 104 LYS A O 1
ATOM 805 N N . ASN A 1 105 ? -9.646 4.031 -3.168 1.00 96.56 105 ASN A N 1
ATOM 806 C CA . ASN A 1 105 ? -8.907 3.061 -2.372 1.00 96.56 105 ASN A CA 1
ATOM 807 C C . ASN A 1 105 ? -7.769 3.723 -1.582 1.00 96.56 105 ASN A C 1
ATOM 809 O O . ASN A 1 105 ? -7.027 3.049 -0.874 1.00 96.56 105 ASN A O 1
ATOM 813 N N . THR A 1 106 ? -7.603 5.044 -1.726 1.00 97.25 106 THR A N 1
ATOM 814 C CA . THR A 1 106 ? -6.589 5.820 -1.012 1.00 97.25 106 THR A CA 1
ATOM 815 C C . THR A 1 106 ? -7.170 6.307 0.312 1.00 97.25 106 THR A C 1
ATOM 817 O O . THR A 1 106 ? -7.818 7.355 0.377 1.00 97.25 106 THR A O 1
ATOM 820 N N . LEU A 1 107 ? -6.939 5.537 1.369 1.00 96.81 107 LEU A N 1
ATOM 821 C CA . LEU A 1 107 ? -7.605 5.677 2.660 1.00 96.81 107 LEU A CA 1
ATOM 822 C C . LEU A 1 107 ? -6.592 5.820 3.789 1.00 96.81 107 LEU A C 1
ATOM 824 O O . LEU A 1 107 ? -5.497 5.263 3.729 1.00 96.81 107 LEU A O 1
ATOM 828 N N . SER A 1 108 ? -6.952 6.572 4.822 1.00 97.94 108 SER A N 1
ATOM 829 C CA . SER A 1 108 ? -6.208 6.565 6.077 1.00 97.94 108 SER A CA 1
ATOM 830 C C . SER A 1 108 ? -6.661 5.391 6.936 1.00 97.94 108 SER A C 1
ATOM 832 O O . SER A 1 108 ? -7.732 4.817 6.715 1.00 97.94 108 SER A O 1
ATOM 834 N N . PHE A 1 109 ? -5.866 5.037 7.943 1.00 97.12 109 PHE A N 1
ATOM 835 C CA . PHE A 1 109 ? -6.268 3.996 8.885 1.00 97.12 109 PHE A CA 1
ATOM 836 C C . PHE A 1 109 ? -7.561 4.391 9.612 1.00 97.12 109 PHE A C 1
ATOM 838 O O . PHE A 1 109 ? -8.472 3.579 9.724 1.00 97.12 109 PHE A O 1
ATOM 845 N N . ASN A 1 110 ? -7.698 5.661 10.008 1.00 98.31 110 ASN A N 1
ATOM 846 C CA . ASN A 1 110 ? -8.912 6.176 10.649 1.00 98.31 110 ASN A CA 1
ATOM 847 C C . ASN A 1 110 ? -10.159 6.033 9.761 1.00 98.31 110 ASN A C 1
ATOM 849 O O . ASN A 1 110 ? -11.221 5.648 10.249 1.00 98.31 110 ASN A O 1
ATOM 853 N N . GLU A 1 111 ? -10.042 6.297 8.458 1.00 98.19 111 GLU A N 1
ATOM 854 C CA . GLU A 1 111 ? -11.147 6.087 7.514 1.00 98.19 111 GLU A CA 1
ATOM 855 C C . GLU A 1 111 ? -11.477 4.602 7.348 1.00 98.19 111 GLU A C 1
ATOM 857 O O . GLU A 1 111 ? -12.654 4.240 7.324 1.00 98.19 111 GLU A O 1
ATOM 862 N N . LEU A 1 112 ? -10.458 3.740 7.281 1.00 96.94 112 LEU A N 1
ATOM 863 C CA . LEU A 1 112 ? -10.640 2.294 7.201 1.00 96.94 112 LEU A CA 1
ATOM 864 C C . LEU A 1 112 ? -11.374 1.749 8.434 1.00 96.94 112 LEU A C 1
ATOM 866 O O . LEU A 1 112 ? -12.342 1.000 8.293 1.00 96.94 112 LEU A O 1
ATOM 870 N N . VAL A 1 113 ? -10.975 2.184 9.633 1.00 97.81 113 VAL A N 1
ATOM 871 C CA . VAL A 1 113 ? -11.664 1.839 10.883 1.00 97.81 113 VAL A CA 1
ATOM 872 C C . VAL A 1 113 ? -13.102 2.348 10.868 1.00 97.81 113 VAL A C 1
ATOM 874 O O . VAL A 1 113 ? -14.008 1.577 11.167 1.00 97.81 113 VAL A O 1
ATOM 877 N N . ALA A 1 114 ? -13.344 3.597 10.463 1.00 98.19 114 ALA A N 1
ATOM 878 C CA . ALA A 1 114 ? -14.695 4.155 10.411 1.00 98.19 114 ALA A CA 1
ATOM 879 C C . ALA A 1 114 ? -15.618 3.384 9.448 1.00 98.19 114 ALA A C 1
ATOM 881 O O . ALA A 1 114 ? -16.794 3.158 9.749 1.00 98.19 114 ALA A O 1
ATOM 882 N N . MET A 1 115 ? -15.098 2.941 8.297 1.00 97.31 115 MET A N 1
ATOM 883 C CA . MET A 1 115 ? -15.844 2.068 7.387 1.00 97.31 115 MET A CA 1
ATOM 884 C C . MET A 1 115 ? -16.174 0.729 8.042 1.00 97.31 115 MET A C 1
ATOM 886 O O . MET A 1 115 ? -17.315 0.274 7.956 1.00 97.31 115 MET A O 1
ATOM 890 N N . TRP A 1 116 ? -15.208 0.118 8.726 1.00 97.94 116 TRP A N 1
ATOM 891 C CA . TRP A 1 116 ? -15.422 -1.152 9.406 1.00 97.94 116 TRP A CA 1
ATOM 892 C C . TRP A 1 116 ? -16.440 -1.039 10.548 1.00 97.94 116 TRP A C 1
ATOM 894 O O . TRP A 1 116 ? -17.379 -1.831 10.602 1.00 97.94 116 TRP A O 1
ATOM 904 N N . GLU A 1 117 ? -16.338 -0.011 11.394 1.00 98.50 117 GLU A N 1
ATOM 905 C CA . GLU A 1 117 ? -17.303 0.295 12.462 1.00 98.50 117 GLU A CA 1
ATOM 906 C C . GLU A 1 117 ? -18.728 0.431 11.917 1.00 98.50 117 GLU A C 1
ATOM 908 O O . GLU A 1 117 ? -19.676 -0.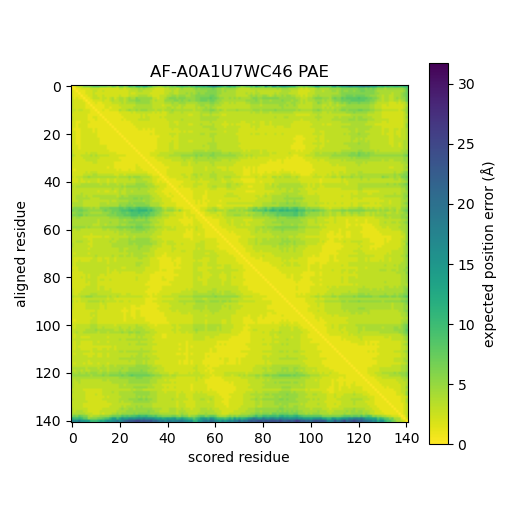130 12.476 1.00 98.50 117 GLU A O 1
ATOM 913 N N . LYS A 1 118 ? -18.878 1.114 10.774 1.00 98.44 118 LYS A N 1
ATOM 914 C CA . LYS A 1 118 ? -20.158 1.231 10.067 1.00 98.44 118 LYS A CA 1
ATOM 915 C C . LYS A 1 118 ? -20.679 -0.126 9.591 1.00 98.44 118 LYS A C 1
ATOM 917 O O . LYS A 1 118 ? -21.876 -0.374 9.699 1.00 98.44 118 LYS A O 1
ATOM 922 N N . MET A 1 119 ? -19.811 -0.996 9.073 1.00 97.31 119 MET A N 1
ATOM 923 C CA . MET A 1 119 ? -20.196 -2.337 8.614 1.00 97.31 119 MET A CA 1
ATOM 924 C C . MET A 1 119 ? -20.635 -3.243 9.766 1.00 97.31 119 MET A C 1
ATOM 926 O O . MET A 1 119 ? -21.566 -4.029 9.602 1.00 97.31 119 MET 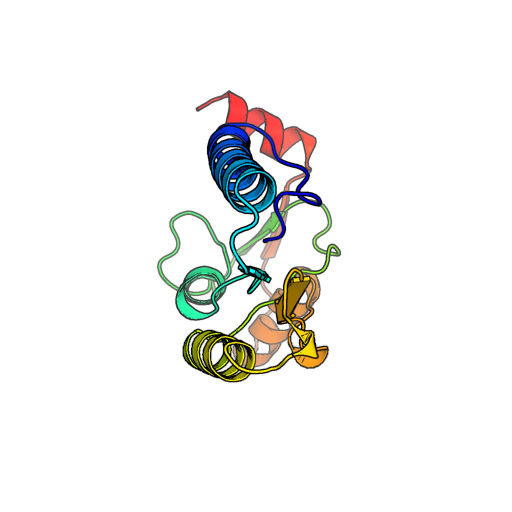A O 1
ATOM 930 N N . ILE A 1 120 ? -19.985 -3.141 10.928 1.00 97.88 120 ILE A N 1
ATOM 931 C CA . ILE A 1 120 ? -20.294 -3.990 12.087 1.00 97.88 120 ILE A CA 1
ATOM 932 C C . ILE A 1 120 ? -21.339 -3.390 13.033 1.00 97.88 120 ILE A C 1
ATOM 934 O O . ILE A 1 120 ? -21.772 -4.082 13.954 1.00 97.88 120 ILE A O 1
ATOM 938 N N . GLY A 1 121 ? -21.731 -2.129 12.827 1.00 98.25 121 GLY A N 1
ATOM 939 C CA . GLY A 1 121 ? -22.692 -1.414 13.669 1.00 98.25 121 GLY A CA 1
ATOM 940 C C . GLY A 1 121 ? -22.188 -1.155 15.092 1.00 98.25 121 GLY A C 1
ATOM 941 O O . GLY A 1 121 ? -22.993 -1.081 16.019 1.00 98.25 121 GLY A O 1
ATOM 942 N N . LYS A 1 122 ? -20.867 -1.066 15.288 1.00 97.94 122 LYS A N 1
ATOM 943 C CA . LYS A 1 122 ? -20.231 -0.943 16.605 1.00 97.94 122 LYS A CA 1
ATOM 944 C C . LYS A 1 122 ? -18.967 -0.095 16.522 1.00 97.94 122 LYS A C 1
ATOM 946 O O . LYS A 1 122 ? -18.157 -0.285 15.623 1.00 97.94 122 LYS A O 1
ATOM 951 N N . THR A 1 123 ? -18.788 0.776 17.511 1.00 98.25 123 THR A N 1
ATOM 952 C CA . THR A 1 123 ? -17.548 1.529 17.726 1.00 98.25 123 THR A CA 1
ATOM 953 C C . THR A 1 123 ? -16.511 0.657 18.432 1.00 98.25 123 THR A C 1
ATOM 955 O O . THR A 1 123 ? -16.813 0.023 19.444 1.00 98.25 123 THR A O 1
ATOM 958 N N . LEU A 1 124 ? -15.291 0.643 17.908 1.00 98.44 124 LEU A N 1
ATOM 959 C CA . LEU A 1 124 ? -14.133 -0.037 18.469 1.00 98.44 124 LEU A CA 1
ATOM 960 C C . LEU A 1 124 ? -13.392 0.869 19.454 1.00 98.44 124 LEU A C 1
ATOM 962 O O . LEU A 1 124 ? -13.284 2.085 19.248 1.00 98.44 124 LEU A O 1
ATOM 966 N N . GLU A 1 125 ? -12.818 0.260 20.486 1.00 98.38 125 GLU A N 1
ATOM 967 C CA . GLU A 1 125 ? -11.790 0.888 21.312 1.00 98.38 125 GLU A CA 1
ATOM 968 C C . GLU A 1 125 ? -10.526 1.090 20.464 1.00 98.38 125 GLU A C 1
ATOM 970 O O . GLU A 1 125 ? -9.985 0.137 19.902 1.00 98.38 125 GLU A O 1
ATOM 975 N N . LYS A 1 126 ? -10.071 2.338 20.332 1.00 98.31 126 LYS A N 1
ATOM 976 C CA . LYS A 1 126 ? -8.931 2.703 19.482 1.00 98.31 126 LYS A CA 1
ATOM 977 C C . LYS A 1 126 ? -7.701 2.934 20.347 1.00 98.31 126 LYS A C 1
ATOM 979 O O . LYS A 1 126 ? -7.721 3.797 21.221 1.00 98.31 126 LYS A O 1
ATOM 984 N N . ILE A 1 127 ? -6.635 2.196 20.066 1.00 97.94 127 ILE A N 1
ATOM 985 C CA . ILE A 1 127 ? -5.347 2.310 20.750 1.00 97.94 127 ILE A CA 1
ATOM 986 C C . ILE A 1 127 ? -4.345 2.878 19.751 1.00 97.94 127 ILE A C 1
ATOM 988 O O . ILE A 1 127 ? -3.945 2.191 18.815 1.00 97.94 127 ILE A O 1
ATOM 992 N N . TYR A 1 128 ? -3.945 4.132 19.941 1.00 98.00 128 TYR A N 1
ATOM 993 C CA . TYR A 1 128 ? -2.937 4.770 19.098 1.00 98.00 128 TYR A CA 1
ATOM 994 C C . TYR A 1 128 ? -1.539 4.470 19.634 1.00 98.00 128 TYR A C 1
ATOM 996 O O . TYR A 1 128 ? -1.286 4.662 20.825 1.00 98.00 128 TYR A O 1
ATOM 1004 N N . ILE A 1 129 ? -0.636 4.015 18.765 1.00 97.31 129 ILE A N 1
ATOM 1005 C CA . ILE A 1 129 ? 0.763 3.752 19.125 1.00 97.31 129 ILE A CA 1
ATOM 1006 C C . ILE A 1 129 ? 1.655 4.779 18.417 1.00 97.31 129 ILE A C 1
ATOM 1008 O O . ILE A 1 129 ? 1.749 4.740 17.190 1.00 97.31 129 ILE A O 1
ATOM 1012 N N . PRO A 1 130 ? 2.318 5.693 19.151 1.00 97.12 130 PRO A N 1
ATOM 1013 C CA . PRO A 1 130 ? 3.223 6.679 18.563 1.00 97.12 130 PRO A CA 1
ATOM 1014 C C . PRO A 1 130 ? 4.392 6.038 17.807 1.00 97.12 130 PRO A C 1
ATOM 1016 O O . PRO A 1 130 ? 4.851 4.956 18.169 1.00 97.12 130 PRO A O 1
ATOM 1019 N N . GLU A 1 131 ? 4.927 6.744 16.809 1.00 94.94 131 GLU A N 1
ATOM 1020 C CA . GLU A 1 131 ? 6.075 6.288 16.011 1.00 94.94 131 GLU A CA 1
ATOM 1021 C C . GLU A 1 131 ? 7.270 5.881 16.884 1.00 94.94 131 GLU A C 1
ATOM 1023 O O . GLU A 1 131 ? 7.824 4.804 16.693 1.00 94.94 131 GLU A O 1
ATOM 1028 N N . GLU A 1 132 ? 7.620 6.687 17.891 1.00 96.00 132 GLU A N 1
ATOM 1029 C CA . GLU A 1 132 ? 8.727 6.391 18.812 1.00 96.00 132 GLU A CA 1
ATOM 1030 C C . GLU A 1 132 ? 8.563 5.034 19.511 1.00 96.00 132 GLU A C 1
ATOM 1032 O O . GLU A 1 132 ? 9.532 4.288 19.666 1.00 96.00 132 GLU A O 1
ATOM 1037 N N . GLN A 1 133 ? 7.330 4.694 19.898 1.00 96.06 133 GLN A N 1
ATOM 1038 C CA . GLN A 1 133 ? 7.023 3.417 20.532 1.00 96.06 133 GLN A CA 1
ATOM 1039 C C . GLN A 1 133 ? 7.122 2.268 19.520 1.00 96.06 133 GLN A C 1
ATOM 1041 O O . GLN A 1 133 ? 7.763 1.266 19.817 1.00 96.06 133 GLN A O 1
ATOM 1046 N N . ILE A 1 134 ? 6.594 2.443 18.303 1.00 93.94 134 ILE A N 1
ATOM 1047 C CA . ILE A 1 134 ? 6.719 1.453 17.217 1.00 93.94 134 ILE A CA 1
ATOM 1048 C C . ILE A 1 134 ? 8.195 1.169 16.907 1.00 93.94 134 ILE A C 1
ATOM 1050 O O . ILE A 1 134 ? 8.601 0.013 16.818 1.00 93.94 134 ILE A O 1
ATOM 1054 N N . LEU A 1 135 ? 9.016 2.214 16.773 1.00 94.81 135 LEU A N 1
ATOM 1055 C CA . LEU A 1 135 ? 10.447 2.080 16.496 1.00 94.81 135 LEU A CA 1
ATOM 1056 C C . LEU A 1 135 ? 11.184 1.375 17.635 1.00 94.81 135 LEU A C 1
ATOM 1058 O O . LEU A 1 135 ? 12.079 0.566 17.388 1.00 94.81 135 LEU A O 1
ATOM 1062 N N . LYS A 1 136 ? 10.818 1.660 18.887 1.00 95.56 136 LYS A N 1
ATOM 1063 C CA . LYS A 1 136 ? 11.377 0.959 20.043 1.00 95.56 136 LYS A CA 1
ATOM 1064 C C . LYS A 1 136 ? 11.014 -0.525 20.025 1.00 95.56 136 LYS A C 1
ATOM 1066 O O . LYS A 1 136 ? 11.895 -1.350 20.258 1.00 95.56 136 LYS A O 1
ATOM 1071 N N . ASP A 1 137 ? 9.761 -0.856 19.724 1.00 92.25 137 ASP A N 1
ATOM 1072 C CA . ASP A 1 137 ? 9.279 -2.238 19.679 1.00 92.25 137 ASP A CA 1
ATOM 1073 C C . ASP A 1 137 ? 9.957 -3.040 18.560 1.00 92.25 137 ASP A C 1
ATOM 1075 O O . ASP A 1 137 ? 10.361 -4.174 18.795 1.00 92.25 137 ASP A O 1
ATOM 1079 N N . ILE A 1 138 ? 10.179 -2.434 17.387 1.00 91.94 138 ILE A N 1
ATOM 1080 C CA . ILE A 1 138 ? 10.932 -3.047 16.277 1.00 91.94 138 ILE A CA 1
ATOM 1081 C C . ILE A 1 138 ? 12.383 -3.352 16.679 1.00 91.94 138 ILE A C 1
ATOM 1083 O O . ILE A 1 138 ? 12.878 -4.436 16.400 1.00 91.94 138 ILE A O 1
ATOM 1087 N N . ASN A 1 139 ? 13.061 -2.416 17.350 1.00 85.94 139 ASN A N 1
ATOM 1088 C CA . ASN A 1 139 ? 14.462 -2.580 17.763 1.00 85.94 139 ASN A CA 1
ATOM 1089 C C . ASN A 1 139 ? 14.651 -3.491 18.990 1.00 85.94 139 ASN A C 1
ATOM 1091 O O . ASN A 1 139 ? 15.787 -3.789 19.356 1.00 85.94 139 ASN A O 1
ATOM 1095 N N . SER A 1 140 ? 13.562 -3.862 19.669 1.00 81.38 140 SER A N 1
ATOM 1096 C CA . SER A 1 140 ? 13.593 -4.732 20.853 1.00 81.38 140 SER A CA 1
ATOM 1097 C C . SER A 1 140 ? 13.343 -6.209 20.518 1.00 81.38 140 SER A C 1
ATOM 1099 O O . SER A 1 140 ? 13.361 -7.034 21.432 1.00 81.38 140 SER A O 1
ATOM 1101 N N . GLN A 1 141 ? 13.082 -6.525 19.244 1.00 59.84 141 GLN A N 1
ATOM 1102 C CA . GLN A 1 141 ? 12.993 -7.888 18.704 1.00 59.84 141 GLN A CA 1
ATOM 1103 C C . GLN A 1 141 ? 14.374 -8.402 18.293 1.00 59.84 141 GLN A C 1
ATOM 1105 O O . GLN A 1 141 ? 14.611 -9.615 18.494 1.00 59.84 141 GLN A O 1
#

Sequence (141 aa):
MDVDKANTVEPVKSLVDAKAQIRRATEAEGIPYTYVSSDCLDGFFLANLVQPEATAPPRDKIIIPGDGNVKAVFNEEHDIGTYTIKAVDDPRTLNKTLYIKPPKNTLSFNELVAMWEKMIGKTLEKIYIPEEQILKDINSQ

Secondary structure (DSSP, 8-state):
--TTT----TTHHHHHHHHHHHHHHHHHTT---EEEE--EEHHHHTTTTT-TT-SS--SSEEEEETTS-SEEEEE-HHHHHHHHHHTSS-TTTTTEEEE---GGGEEEHHHHHHHHHHHHTSPPEEEEE-HHHHHHHHHT-